Protein AF-A0A938KHD9-F1 (afdb_monomer)

Nearest PDB structures (foldseek):
  6fi2-assembly1_A  TM=8.701E-01  e=2.426E-01  Achromobacter denitrificans
  3fdu-assembly2_E  TM=5.128E-01  e=9.775E+00  Acinetobacter baumannii ATCC 17978

Solvent-accessible surface area (backbone atoms only — not comparable to full-atom values): 6686 Å² total; per-residue (Å²): 117,29,58,23,46,43,47,48,57,58,55,90,34,3,59,49,41,27,51,52,56,33,52,73,39,94,54,81,28,39,34,36,30,56,55,85,63,86,80,41,56,27,54,25,62,53,82,74,80,81,84,78,54,59,54,44,78,40,72,72,58,23,80,86,50,75,93,51,85,68,69,44,43,37,28,70,56,16,84,88,50,64,79,70,22,61,71,88,57,94,68,93,80,90,66,94,68,73,76,82,76,82,88,75,79,95,76,135

pLDDT: mean 73.62, std 21.98, range [30.06, 96.0]

Mean predicted aligned error: 10.31 Å

Structure (mmCIF, N/CA/C/O backbone):
data_AF-A0A938KHD9-F1
#
_entry.id   AF-A0A938KHD9-F1
#
loop_
_atom_site.group_PDB
_atom_site.id
_atom_site.type_symbol
_atom_site.label_atom_id
_atom_site.label_alt_id
_atom_site.label_comp_id
_atom_site.label_asym_id
_atom_site.label_entity_id
_atom_site.label_seq_id
_atom_site.pdbx_PDB_ins_code
_atom_site.Cartn_x
_atom_site.Cartn_y
_atom_site.Cartn_z
_atom_site.occupancy
_atom_site.B_iso_or_equiv
_atom_site.auth_seq_id
_atom_site.auth_comp_id
_atom_site.auth_asym_id
_atom_site.auth_atom_id
_atom_site.pdbx_PDB_model_num
ATOM 1 N N . MET A 1 1 ? 11.952 -1.333 7.549 1.00 84.00 1 MET A N 1
ATOM 2 C CA . MET A 1 1 ? 10.487 -1.164 7.651 1.00 84.00 1 MET A CA 1
ATOM 3 C C . MET A 1 1 ? 10.137 0.115 6.920 1.00 84.00 1 MET A C 1
ATOM 5 O O . MET A 1 1 ? 10.872 1.082 7.072 1.00 84.00 1 MET A O 1
ATOM 9 N N . PHE A 1 2 ? 9.084 0.098 6.112 1.00 93.12 2 PHE A N 1
ATOM 10 C CA . PHE A 1 2 ? 8.668 1.203 5.251 1.00 93.12 2 PHE A CA 1
ATOM 11 C C . PHE A 1 2 ? 7.225 1.553 5.596 1.00 93.12 2 PHE A C 1
ATOM 13 O O . PHE A 1 2 ? 6.355 0.686 5.558 1.00 93.12 2 PHE A O 1
ATOM 20 N N . SER A 1 3 ? 6.972 2.798 5.984 1.00 94.56 3 SER A N 1
ATOM 21 C CA . SER A 1 3 ? 5.668 3.193 6.515 1.00 94.56 3 SER A CA 1
ATOM 22 C C . SER A 1 3 ? 4.826 3.904 5.467 1.00 94.56 3 SER A C 1
ATOM 24 O O . SER A 1 3 ? 5.269 4.869 4.848 1.00 94.56 3 SER A O 1
ATOM 26 N N . VAL A 1 4 ? 3.580 3.462 5.334 1.00 95.69 4 VAL A N 1
ATOM 27 C CA . VAL A 1 4 ? 2.533 4.126 4.561 1.00 95.69 4 VAL A CA 1
ATOM 28 C C . VAL A 1 4 ? 1.691 4.958 5.518 1.00 95.69 4 VAL A C 1
ATOM 30 O O . VAL A 1 4 ? 1.022 4.425 6.402 1.00 95.69 4 VAL A O 1
ATOM 33 N N . THR A 1 5 ? 1.734 6.272 5.356 1.00 96.00 5 THR A N 1
ATOM 34 C CA . THR A 1 5 ? 1.046 7.246 6.219 1.00 96.00 5 THR A CA 1
ATOM 35 C C . THR A 1 5 ? 0.032 8.092 5.457 1.00 96.00 5 THR A C 1
ATOM 37 O O . THR A 1 5 ? -0.703 8.862 6.069 1.00 96.00 5 THR A O 1
ATOM 40 N N . SER A 1 6 ? -0.044 7.935 4.134 1.00 94.69 6 SER A N 1
ATOM 41 C CA . SER A 1 6 ? -0.930 8.693 3.255 1.00 94.69 6 SER A CA 1
ATOM 42 C C . SER A 1 6 ? -1.679 7.782 2.284 1.00 94.69 6 SER A C 1
ATOM 44 O O . SER A 1 6 ? -1.188 6.721 1.894 1.00 94.69 6 SER A O 1
ATOM 46 N N . THR A 1 7 ? -2.866 8.225 1.868 1.00 93.62 7 THR A N 1
ATOM 47 C CA . THR A 1 7 ? -3.666 7.601 0.805 1.00 93.62 7 THR A CA 1
ATOM 48 C C . THR A 1 7 ? -3.305 8.088 -0.599 1.00 93.62 7 THR A C 1
ATOM 50 O O . THR A 1 7 ? -3.890 7.615 -1.574 1.00 93.62 7 THR A O 1
ATOM 53 N N . ASN A 1 8 ? -2.347 9.010 -0.721 1.00 94.00 8 ASN A N 1
ATOM 54 C CA . ASN A 1 8 ? -1.886 9.521 -2.009 1.00 94.00 8 ASN A CA 1
ATOM 55 C C . ASN A 1 8 ? -1.305 8.394 -2.883 1.00 94.00 8 ASN A C 1
ATOM 57 O O . ASN A 1 8 ? -0.596 7.515 -2.392 1.00 94.00 8 ASN A O 1
ATOM 61 N N . ASP A 1 9 ? -1.547 8.458 -4.195 1.00 89.62 9 ASP A N 1
ATOM 62 C CA . ASP A 1 9 ? -1.008 7.506 -5.185 1.00 89.62 9 ASP A CA 1
ATOM 63 C C . ASP A 1 9 ? 0.532 7.535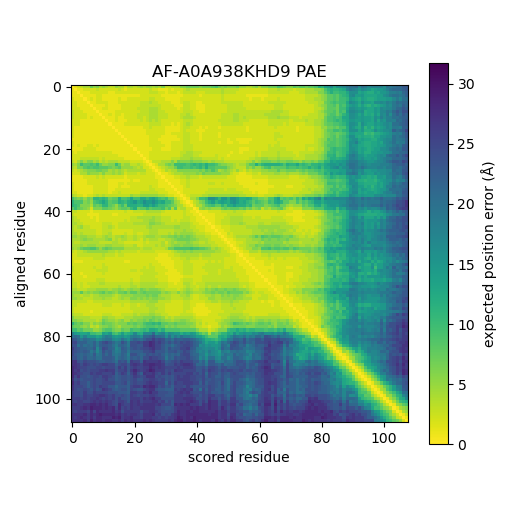 -5.276 1.00 89.62 9 ASP A C 1
ATOM 65 O O . ASP A 1 9 ? 1.175 6.537 -5.616 1.00 89.62 9 ASP A O 1
ATOM 69 N N . SER A 1 10 ? 1.142 8.684 -4.976 1.00 92.69 10 SER A N 1
ATOM 70 C CA . SER A 1 10 ? 2.588 8.885 -5.041 1.00 92.69 10 SER A CA 1
ATOM 71 C C . SER A 1 10 ? 3.080 9.921 -4.026 1.00 92.69 10 SER A C 1
ATOM 73 O O . SER A 1 10 ? 2.295 10.574 -3.333 1.00 92.69 10 SER A O 1
ATOM 75 N N . GLY A 1 11 ? 4.404 10.046 -3.932 1.00 94.62 11 GLY A N 1
ATOM 76 C CA . GLY A 1 11 ? 5.085 10.952 -3.013 1.00 94.62 11 GLY A CA 1
ATOM 77 C C . GLY A 1 11 ? 5.379 10.335 -1.640 1.00 94.62 11 GLY A C 1
ATOM 78 O O . GLY A 1 11 ? 5.029 9.174 -1.383 1.00 94.62 11 GLY A O 1
ATOM 79 N N . PRO A 1 12 ? 6.046 11.092 -0.752 1.00 95.44 12 PRO A N 1
ATOM 80 C CA . PRO A 1 12 ? 6.441 10.618 0.571 1.00 95.44 12 PRO A CA 1
ATOM 81 C C . PRO A 1 12 ? 5.260 10.056 1.375 1.00 95.44 12 PRO A C 1
ATOM 83 O O . PRO A 1 12 ? 4.190 10.660 1.433 1.00 95.44 12 PRO A O 1
ATOM 86 N N . GLY A 1 13 ? 5.454 8.887 1.992 1.00 94.75 13 GLY A N 1
ATOM 87 C CA . GLY A 1 13 ? 4.434 8.218 2.810 1.00 94.75 13 GLY A CA 1
ATOM 88 C C . GLY A 1 13 ? 3.342 7.470 2.032 1.00 94.75 13 GLY A C 1
ATOM 89 O O . GLY A 1 13 ? 2.429 6.932 2.657 1.00 94.75 13 GLY A O 1
ATOM 90 N N . SER A 1 14 ? 3.414 7.412 0.698 1.00 95.25 14 SER A N 1
ATOM 91 C CA . SER A 1 14 ? 2.516 6.595 -0.134 1.00 95.25 14 SER A CA 1
ATOM 92 C C . SER A 1 14 ? 2.929 5.118 -0.175 1.00 95.25 14 SER A C 1
ATOM 94 O O . SER A 1 14 ? 4.092 4.766 0.041 1.00 95.25 14 SER A O 1
ATOM 96 N N . LEU A 1 15 ? 1.987 4.242 -0.548 1.00 92.88 15 LEU A N 1
ATOM 97 C CA . LEU A 1 15 ? 2.273 2.825 -0.818 1.00 92.88 15 LEU A CA 1
ATOM 98 C C . LEU A 1 15 ? 3.317 2.652 -1.931 1.00 92.88 15 LEU A C 1
ATOM 100 O O . LEU A 1 15 ? 4.183 1.783 -1.839 1.00 92.88 15 LEU A O 1
ATOM 104 N N . ARG A 1 16 ? 3.270 3.501 -2.963 1.00 93.69 16 ARG A N 1
ATOM 105 C CA . ARG A 1 16 ? 4.238 3.471 -4.062 1.00 93.69 16 ARG A CA 1
ATOM 106 C C . ARG A 1 16 ? 5.649 3.761 -3.562 1.00 93.69 16 ARG A C 1
ATOM 108 O O . ARG A 1 16 ? 6.565 3.019 -3.904 1.00 93.69 16 ARG A O 1
ATOM 115 N N . GLN A 1 17 ? 5.815 4.780 -2.717 1.00 95.31 17 GLN A N 1
ATOM 116 C CA . GLN A 1 17 ? 7.114 5.087 -2.122 1.00 95.31 17 GLN A CA 1
ATOM 117 C C . GLN A 1 17 ? 7.622 3.925 -1.261 1.00 95.31 17 GLN A C 1
ATOM 119 O O . GLN A 1 17 ? 8.760 3.504 -1.424 1.00 95.31 17 GLN A O 1
ATOM 124 N N . ALA A 1 18 ? 6.762 3.329 -0.432 1.00 93.44 18 ALA A N 1
ATOM 125 C CA . ALA A 1 18 ? 7.155 2.203 0.414 1.00 93.44 18 ALA A CA 1
ATOM 126 C C . ALA A 1 18 ? 7.610 0.966 -0.389 1.00 93.44 18 ALA A C 1
ATOM 128 O O . ALA A 1 18 ? 8.528 0.260 0.030 1.00 93.44 18 ALA A O 1
ATOM 129 N N . ILE A 1 19 ? 7.003 0.708 -1.554 1.00 88.25 19 ILE A N 1
ATOM 130 C CA . ILE A 1 19 ? 7.438 -0.360 -2.469 1.00 88.25 19 ILE A CA 1
ATOM 131 C C . ILE A 1 19 ? 8.781 -0.017 -3.121 1.00 88.25 19 ILE A C 1
ATOM 133 O O . ILE A 1 19 ? 9.638 -0.893 -3.226 1.00 88.25 19 ILE A O 1
ATOM 137 N N . LEU A 1 20 ? 8.993 1.237 -3.536 1.00 92.12 20 LEU A N 1
ATOM 138 C CA . LEU A 1 20 ? 10.279 1.681 -4.086 1.00 92.12 20 LEU A CA 1
ATOM 139 C C . LEU A 1 20 ? 11.407 1.528 -3.060 1.00 92.12 20 LEU A C 1
ATOM 141 O O . LEU A 1 20 ? 12.444 0.946 -3.377 1.00 92.12 20 LEU A O 1
ATOM 145 N N . ASP A 1 21 ? 11.170 1.965 -1.825 1.00 91.94 21 ASP A N 1
ATOM 146 C CA . ASP A 1 21 ? 12.131 1.840 -0.728 1.00 91.94 21 ASP A CA 1
ATOM 147 C C . ASP A 1 21 ? 12.406 0.361 -0.401 1.00 91.94 21 ASP A C 1
ATOM 149 O O . ASP A 1 21 ? 13.551 -0.041 -0.180 1.00 91.94 21 ASP A O 1
ATOM 153 N N . GLY A 1 22 ? 11.364 -0.476 -0.440 1.00 89.94 22 GLY A N 1
ATOM 154 C CA . GLY A 1 22 ? 11.474 -1.924 -0.284 1.00 89.94 22 GLY A CA 1
ATOM 155 C C . GLY A 1 22 ? 12.288 -2.601 -1.380 1.00 89.94 22 GLY A C 1
ATOM 156 O O . GLY A 1 22 ? 13.116 -3.454 -1.075 1.00 89.94 22 G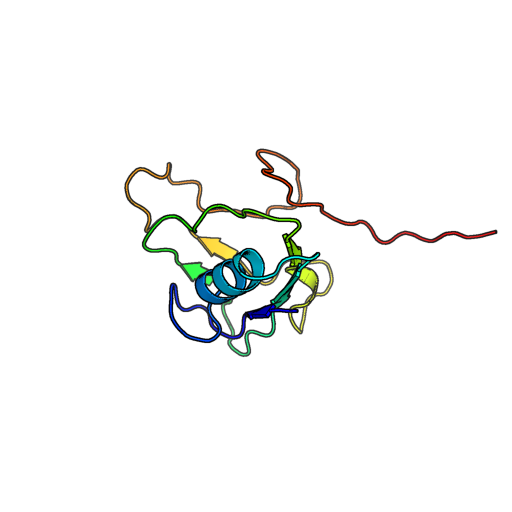LY A O 1
ATOM 157 N N . ASN A 1 23 ? 12.105 -2.194 -2.634 1.00 86.31 23 ASN A N 1
ATOM 158 C CA . ASN A 1 23 ? 12.871 -2.701 -3.772 1.00 86.31 23 ASN A CA 1
ATOM 159 C C . ASN A 1 23 ? 14.338 -2.250 -3.745 1.00 86.31 23 ASN A C 1
ATOM 161 O O . ASN A 1 23 ? 15.206 -2.972 -4.232 1.00 86.31 23 ASN A O 1
ATOM 165 N N . ALA A 1 24 ? 14.627 -1.073 -3.184 1.00 90.12 24 ALA A N 1
ATOM 166 C CA . ALA A 1 24 ? 15.992 -0.588 -2.997 1.00 90.12 24 ALA A CA 1
ATOM 167 C C . ALA A 1 24 ? 16.732 -1.312 -1.854 1.00 90.12 24 ALA A C 1
ATOM 169 O O . ALA A 1 24 ? 17.962 -1.253 -1.769 1.00 90.12 24 ALA A O 1
ATOM 170 N N . ASN A 1 25 ? 16.006 -2.011 -0.977 1.00 87.44 25 ASN A N 1
ATOM 171 C CA . ASN A 1 25 ? 16.584 -2.755 0.131 1.00 87.44 25 ASN A CA 1
ATOM 172 C C . ASN A 1 25 ? 17.083 -4.140 -0.312 1.00 87.44 25 ASN A C 1
ATOM 174 O O . ASN A 1 25 ? 16.362 -4.917 -0.929 1.00 87.44 25 ASN A O 1
ATOM 178 N N . ARG A 1 26 ? 18.320 -4.487 0.064 1.00 79.38 26 ARG A N 1
ATOM 179 C CA . ARG A 1 26 ? 18.953 -5.774 -0.289 1.00 79.38 26 ARG A CA 1
ATOM 180 C C . ARG A 1 26 ? 18.496 -6.958 0.573 1.00 79.38 26 ARG A C 1
ATOM 182 O O . ARG A 1 26 ? 18.870 -8.091 0.287 1.00 79.38 26 ARG A O 1
ATOM 189 N N . GLY A 1 27 ? 17.733 -6.701 1.635 1.00 79.69 27 GLY A N 1
ATOM 190 C CA . GLY A 1 27 ? 17.219 -7.711 2.562 1.00 79.69 27 GLY A CA 1
ATOM 191 C C . GLY A 1 27 ? 15.694 -7.734 2.638 1.00 79.69 27 GLY A C 1
ATOM 192 O O . GLY A 1 27 ? 15.005 -7.021 1.911 1.00 79.69 27 GLY A O 1
ATOM 193 N N . SER A 1 28 ? 15.162 -8.540 3.560 1.00 79.94 28 SER A N 1
ATOM 194 C CA . SER A 1 28 ? 13.717 -8.591 3.791 1.00 79.94 28 SER A CA 1
ATOM 195 C C . SER A 1 28 ? 13.187 -7.235 4.256 1.00 79.94 28 SER A C 1
ATOM 197 O O . SER A 1 28 ? 13.698 -6.638 5.205 1.00 79.94 28 SER A O 1
ATOM 199 N N . GLY A 1 29 ? 12.146 -6.752 3.590 1.00 82.38 29 GLY A N 1
ATOM 200 C CA . GLY A 1 29 ? 11.430 -5.531 3.925 1.00 82.38 29 GLY A CA 1
ATOM 201 C C . GLY A 1 29 ? 10.060 -5.823 4.526 1.00 82.38 29 GLY A C 1
ATOM 202 O O . GLY A 1 29 ? 9.442 -6.833 4.206 1.00 82.38 29 GLY A O 1
ATOM 203 N N . VAL A 1 30 ? 9.565 -4.908 5.357 1.00 88.06 30 VAL A N 1
ATOM 204 C CA . VAL A 1 30 ? 8.173 -4.907 5.826 1.00 88.06 30 VAL A CA 1
ATOM 205 C C . VAL A 1 30 ? 7.584 -3.535 5.544 1.00 88.06 30 VAL A C 1
ATOM 207 O O . VAL A 1 30 ? 8.152 -2.536 5.989 1.00 88.06 30 VAL A O 1
ATOM 210 N N . VAL A 1 31 ? 6.477 -3.495 4.810 1.00 88.88 31 VAL A N 1
ATOM 211 C CA . VAL A 1 31 ? 5.619 -2.330 4.621 1.00 88.88 31 VAL A CA 1
ATOM 212 C C . VAL A 1 31 ? 4.517 -2.375 5.672 1.00 88.88 31 VAL A C 1
ATOM 214 O O . VAL A 1 31 ? 3.769 -3.349 5.747 1.00 88.88 31 VAL A O 1
ATOM 217 N N . SER A 1 32 ? 4.425 -1.320 6.469 1.00 92.19 32 SER A N 1
ATOM 218 C CA . SER A 1 32 ? 3.426 -1.137 7.523 1.00 92.19 32 SER A CA 1
ATOM 219 C C . SER A 1 32 ? 2.580 0.099 7.253 1.00 92.19 32 SER A C 1
ATOM 221 O O . SER A 1 32 ? 3.031 1.023 6.580 1.00 92.19 32 SER A O 1
ATOM 223 N N . PHE A 1 33 ? 1.388 0.169 7.828 1.00 91.62 33 PHE A N 1
ATOM 224 C CA . PHE A 1 33 ? 0.441 1.249 7.613 1.00 91.62 33 PHE A CA 1
ATOM 225 C C . PHE A 1 33 ? 0.138 1.983 8.916 1.00 91.62 33 PHE A C 1
ATOM 227 O O . PHE A 1 33 ? -0.134 1.365 9.937 1.00 91.62 33 PHE A O 1
ATOM 234 N N . SER A 1 34 ? 0.149 3.310 8.844 1.00 95.12 34 SER A N 1
ATOM 235 C CA . SER A 1 34 ? -0.212 4.235 9.920 1.00 95.12 34 SER A CA 1
ATOM 236 C C . SER A 1 34 ? -0.912 5.460 9.331 1.00 95.12 34 SER A C 1
ATOM 238 O O . SER A 1 34 ? -0.483 6.594 9.530 1.00 95.12 34 SER A O 1
ATOM 240 N N . ILE A 1 35 ? -1.972 5.239 8.549 1.00 94.19 35 ILE A N 1
ATOM 241 C CA . ILE A 1 35 ? -2.744 6.311 7.908 1.00 94.19 35 ILE A CA 1
ATOM 242 C C . ILE A 1 35 ? -3.681 6.944 8.954 1.00 94.19 35 ILE A C 1
ATOM 244 O O . ILE A 1 35 ? -4.514 6.222 9.515 1.00 94.19 35 ILE A O 1
ATOM 248 N N . PRO A 1 36 ? -3.574 8.257 9.237 1.00 89.81 36 PRO A N 1
ATOM 249 C CA . PRO A 1 36 ? -4.313 8.897 10.327 1.00 89.81 36 PRO A CA 1
ATOM 250 C C . PRO A 1 36 ? -5.773 9.233 9.980 1.00 89.81 36 PRO A C 1
ATOM 252 O O . PRO A 1 36 ? -6.574 9.458 10.884 1.00 89.81 36 PRO A O 1
ATOM 255 N N . THR A 1 37 ? -6.147 9.277 8.697 1.00 78.31 37 THR A N 1
ATOM 256 C CA . THR A 1 37 ? -7.467 9.758 8.259 1.00 78.31 37 THR A CA 1
ATOM 257 C C . THR A 1 37 ? -8.561 8.672 8.269 1.00 78.31 37 THR A C 1
ATOM 259 O O . THR A 1 37 ? -8.285 7.477 8.079 1.00 78.31 37 THR A O 1
ATOM 262 N N . PRO A 1 38 ? -9.841 9.060 8.461 1.00 69.12 38 PRO A 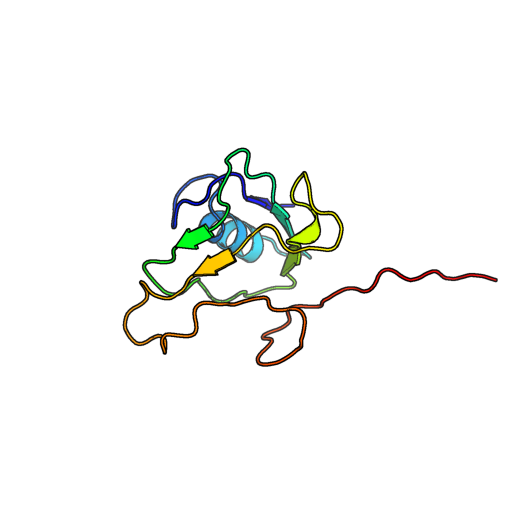N 1
ATOM 263 C CA . PRO A 1 38 ? -10.980 8.217 8.110 1.00 69.12 38 PRO A CA 1
ATOM 264 C C . PRO A 1 38 ? -11.018 8.009 6.588 1.00 69.12 38 PRO A C 1
ATOM 266 O O . PRO A 1 38 ? -10.734 8.936 5.836 1.00 69.12 38 PRO A O 1
ATOM 269 N N . GLY A 1 39 ? -11.365 6.801 6.137 1.00 72.31 39 GLY A N 1
ATOM 270 C CA . GLY A 1 39 ? -11.287 6.430 4.719 1.00 72.31 39 GLY A CA 1
ATOM 271 C C . GLY A 1 39 ? -9.843 6.184 4.278 1.00 72.31 39 GLY A C 1
ATOM 272 O O . GLY A 1 39 ? -9.115 7.105 3.920 1.00 72.31 39 GLY A O 1
ATOM 273 N N . LYS A 1 40 ? -9.411 4.920 4.308 1.00 83.31 40 LYS A N 1
ATOM 274 C CA . LYS A 1 40 ? -8.035 4.521 3.970 1.00 83.31 40 LYS A CA 1
ATOM 275 C C . LYS A 1 40 ? -8.002 3.839 2.605 1.00 83.31 40 LYS A C 1
ATOM 277 O O . LYS A 1 40 ? -7.448 2.752 2.455 1.00 83.31 40 LYS A O 1
ATOM 282 N N . THR A 1 41 ? -8.655 4.471 1.633 1.00 88.25 41 THR A N 1
ATOM 283 C CA . THR A 1 41 ? -8.675 4.009 0.246 1.00 88.25 41 THR A CA 1
ATOM 284 C C . THR A 1 41 ? -7.536 4.672 -0.518 1.00 88.25 41 THR A C 1
ATOM 286 O O . THR A 1 41 ? -7.555 5.877 -0.752 1.00 88.25 41 THR A O 1
ATOM 289 N N . ILE A 1 42 ? -6.542 3.882 -0.908 1.00 87.88 42 ILE A N 1
ATOM 290 C CA . ILE A 1 42 ? -5.425 4.300 -1.756 1.00 87.88 42 ILE A CA 1
ATOM 291 C C . ILE A 1 42 ? -5.858 4.101 -3.205 1.00 87.88 42 ILE A C 1
ATOM 293 O O . ILE A 1 42 ? -5.992 2.966 -3.659 1.00 87.88 42 ILE A O 1
ATOM 297 N N . SER A 1 43 ? -6.117 5.192 -3.920 1.00 87.06 43 SER A N 1
ATOM 298 C CA . SER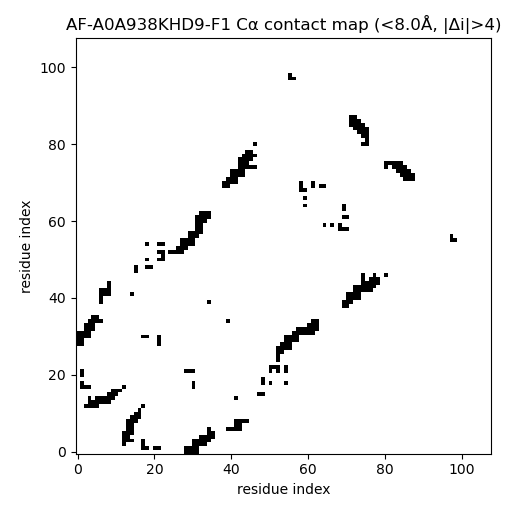 A 1 43 ? -6.559 5.132 -5.318 1.00 87.06 43 SER A CA 1
ATOM 299 C C . SER A 1 43 ? -5.359 5.249 -6.245 1.00 87.06 43 SER A C 1
ATOM 301 O O . SER A 1 43 ? -4.732 6.300 -6.319 1.00 87.06 43 SER A O 1
ATOM 303 N N . LEU A 1 44 ? -5.040 4.164 -6.939 1.00 85.06 44 LEU A N 1
ATOM 304 C CA . LEU A 1 44 ? -3.933 4.100 -7.879 1.00 85.06 44 LEU A CA 1
ATOM 305 C C . LEU A 1 44 ? -4.339 4.710 -9.220 1.00 85.06 44 LEU A C 1
ATOM 307 O O . LEU A 1 44 ? -5.382 4.360 -9.776 1.00 85.06 44 LEU A O 1
ATOM 311 N N . THR A 1 45 ? -3.490 5.587 -9.753 1.00 87.06 45 THR A N 1
ATOM 312 C CA . THR A 1 45 ? -3.670 6.175 -11.097 1.00 87.06 45 THR A CA 1
ATOM 313 C C . THR A 1 45 ? -2.894 5.411 -12.172 1.00 87.06 45 THR A C 1
ATOM 315 O O . THR A 1 45 ? -3.208 5.460 -13.357 1.00 87.06 45 THR A O 1
ATOM 318 N N . THR A 1 46 ? -1.874 4.662 -11.753 1.00 83.06 46 THR A N 1
ATOM 319 C CA . THR A 1 46 ? -1.059 3.784 -12.599 1.00 83.06 46 THR A CA 1
ATOM 320 C C . THR A 1 46 ? -0.710 2.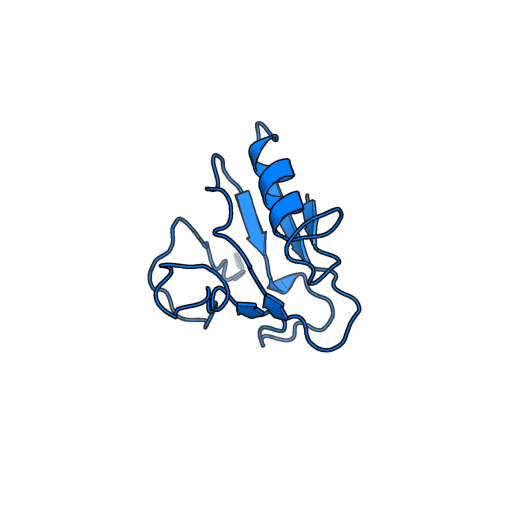516 -11.831 1.00 83.06 46 THR A C 1
ATOM 322 O O . THR A 1 46 ? -0.753 2.503 -10.597 1.00 83.06 46 THR A O 1
ATOM 325 N N . ALA A 1 47 ? -0.333 1.449 -12.539 1.00 80.81 47 ALA A N 1
ATOM 326 C CA . ALA A 1 47 ? 0.098 0.211 -11.900 1.00 80.81 47 ALA A CA 1
ATOM 327 C C . ALA A 1 47 ? 1.242 0.468 -10.897 1.00 80.81 47 ALA A C 1
ATOM 329 O O . ALA A 1 47 ? 2.116 1.314 -11.121 1.00 80.81 47 ALA A O 1
ATOM 330 N N . LEU A 1 48 ? 1.223 -0.253 -9.773 1.00 81.56 48 LEU A N 1
ATOM 331 C CA . LEU A 1 48 ? 2.344 -0.258 -8.835 1.00 81.56 48 LEU A CA 1
ATOM 332 C C . LEU A 1 48 ? 3.536 -0.975 -9.472 1.00 81.56 48 LEU A C 1
ATOM 334 O O . LEU A 1 48 ? 3.367 -1.956 -10.198 1.00 81.56 48 LEU A O 1
ATOM 338 N N . SER A 1 49 ? 4.742 -0.499 -9.170 1.00 77.69 49 SER A N 1
ATOM 339 C CA . SER A 1 49 ? 5.970 -1.179 -9.572 1.00 77.69 49 SER A CA 1
ATOM 340 C C . SER A 1 49 ? 5.988 -2.608 -9.032 1.00 77.69 49 SER A C 1
ATOM 342 O O . SER A 1 49 ? 5.559 -2.858 -7.903 1.00 77.69 49 SER A O 1
ATOM 344 N N . ALA A 1 50 ? 6.520 -3.542 -9.823 1.00 77.81 50 ALA A N 1
ATOM 345 C CA . ALA A 1 50 ? 6.706 -4.913 -9.371 1.00 77.81 50 ALA A CA 1
ATOM 346 C C . ALA A 1 50 ? 7.577 -4.952 -8.104 1.00 77.81 50 ALA A C 1
ATOM 348 O O . ALA A 1 50 ? 8.542 -4.197 -7.971 1.00 77.81 50 ALA A O 1
ATOM 349 N N . VAL A 1 51 ? 7.238 -5.849 -7.181 1.00 79.12 51 VAL A N 1
ATOM 350 C CA . VAL A 1 51 ? 8.054 -6.138 -5.999 1.00 79.12 51 VAL A CA 1
ATOM 351 C C . VAL A 1 51 ? 9.218 -7.033 -6.431 1.00 79.12 51 VAL A C 1
ATOM 353 O O . VAL A 1 51 ? 8.995 -8.139 -6.920 1.00 79.12 51 VAL A O 1
ATOM 356 N N . LEU A 1 52 ? 10.451 -6.546 -6.284 1.00 78.12 52 LEU A N 1
ATOM 357 C CA . LEU A 1 52 ? 11.670 -7.173 -6.819 1.00 78.12 52 LEU A CA 1
ATOM 358 C C . LEU A 1 52 ? 12.412 -8.051 -5.801 1.00 78.12 52 LEU A C 1
ATOM 360 O O . LEU A 1 52 ? 13.316 -8.796 -6.171 1.00 78.12 52 LEU A O 1
ATOM 364 N N . GLY A 1 53 ? 12.042 -7.968 -4.523 1.00 76.12 53 GLY A N 1
ATOM 365 C CA . GLY A 1 53 ? 12.705 -8.671 -3.429 1.00 76.12 53 GLY A CA 1
ATOM 366 C C . GLY A 1 53 ? 11.728 -9.188 -2.371 1.00 76.12 53 GLY A C 1
ATOM 367 O O . GLY A 1 53 ? 10.512 -9.057 -2.525 1.00 76.12 53 GLY A O 1
ATOM 368 N N . PRO A 1 54 ? 12.234 -9.794 -1.284 1.00 79.38 54 PRO A N 1
ATOM 369 C CA . PRO A 1 54 ? 11.415 -10.258 -0.168 1.00 79.38 54 PRO A CA 1
ATOM 370 C C . PRO A 1 54 ? 10.799 -9.067 0.589 1.00 79.38 54 PRO A C 1
ATOM 372 O O . PRO A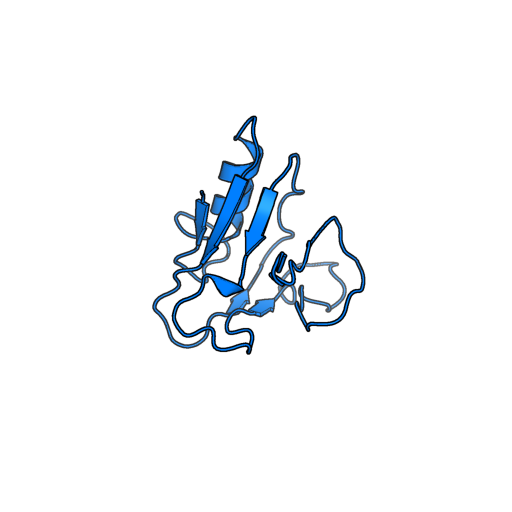 1 54 ? 11.340 -8.592 1.581 1.00 79.38 54 PRO A O 1
ATOM 375 N N . LEU A 1 55 ? 9.659 -8.569 0.112 1.00 83.75 55 LEU A N 1
ATOM 376 C CA . LEU A 1 55 ? 8.912 -7.469 0.718 1.00 83.75 55 LEU A CA 1
ATOM 377 C C . LEU A 1 55 ? 7.573 -7.985 1.242 1.00 83.75 55 LEU A C 1
ATOM 379 O O . LEU A 1 55 ? 6.730 -8.456 0.482 1.00 83.75 55 LEU A O 1
ATOM 383 N N . PHE A 1 56 ? 7.378 -7.887 2.550 1.00 86.12 56 PHE A N 1
ATOM 384 C CA . PHE A 1 56 ? 6.115 -8.199 3.201 1.00 86.12 56 PHE A CA 1
ATOM 385 C C . PHE A 1 56 ? 5.269 -6.932 3.302 1.00 86.12 56 PHE A C 1
ATOM 387 O O . PHE A 1 56 ? 5.774 -5.906 3.744 1.00 86.12 56 PHE A O 1
ATOM 394 N N . ILE A 1 57 ? 3.999 -6.982 2.908 1.00 86.62 57 ILE A N 1
ATOM 395 C CA . ILE A 1 57 ? 3.076 -5.844 3.008 1.00 86.62 57 ILE A CA 1
ATOM 396 C C . ILE A 1 57 ? 1.982 -6.211 4.001 1.00 86.62 57 ILE A C 1
ATOM 398 O O . ILE A 1 57 ? 1.191 -7.114 3.737 1.00 86.62 57 ILE A O 1
ATOM 402 N N . ASP A 1 58 ? 1.943 -5.517 5.138 1.00 85.75 58 ASP A N 1
ATOM 403 C CA . ASP A 1 58 ? 1.089 -5.877 6.267 1.00 85.75 58 ASP A CA 1
ATOM 404 C C . ASP A 1 58 ? 0.053 -4.799 6.594 1.00 85.75 58 ASP A C 1
ATOM 406 O O . ASP A 1 58 ? 0.289 -3.893 7.396 1.00 85.75 58 ASP A O 1
ATOM 410 N N . GLY A 1 59 ? -1.141 -4.934 6.015 1.00 86.25 59 GLY A N 1
ATOM 411 C CA . GLY A 1 59 ? -2.277 -4.055 6.303 1.00 86.25 59 GLY A CA 1
ATOM 412 C C . GLY A 1 59 ? -2.819 -4.151 7.736 1.00 86.25 59 GLY A C 1
ATOM 413 O O . GLY A 1 59 ? -3.551 -3.256 8.155 1.00 86.25 59 GLY A O 1
ATOM 414 N N . SER A 1 60 ? -2.468 -5.193 8.505 1.00 86.44 60 SER A N 1
ATOM 415 C CA . SER A 1 60 ? -2.930 -5.350 9.895 1.00 86.44 60 SER A CA 1
ATOM 416 C C . SER A 1 60 ? -2.235 -4.401 10.871 1.00 86.44 60 SER A C 1
ATOM 418 O O . SER A 1 60 ? -2.734 -4.156 11.965 1.00 86.44 60 SER A O 1
ATOM 420 N N . THR A 1 61 ? -1.113 -3.810 10.455 1.00 88.69 61 THR A N 1
ATOM 421 C CA . THR A 1 61 ? -0.373 -2.818 11.247 1.00 88.69 61 THR A CA 1
ATOM 422 C C . THR A 1 61 ? -1.105 -1.482 11.392 1.00 88.69 61 THR A C 1
ATOM 424 O O . THR A 1 61 ? -0.741 -0.688 12.255 1.00 88.69 61 THR A O 1
ATOM 427 N N . GLN A 1 62 ? -2.154 -1.246 10.598 1.00 91.50 62 GLN A N 1
ATOM 428 C CA . GLN A 1 62 ? -2.959 -0.033 10.666 1.00 91.50 62 GLN A CA 1
ATOM 429 C C . GLN A 1 62 ? -3.620 0.138 12.040 1.00 91.50 62 GLN A C 1
ATOM 431 O O . GLN A 1 62 ? -4.442 -0.699 12.426 1.00 91.50 62 GLN A O 1
ATOM 436 N N . PRO A 1 63 ? -3.378 1.265 12.739 1.00 91.00 63 PRO A N 1
ATOM 437 C CA . PRO A 1 63 ? -4.120 1.607 13.944 1.00 91.00 63 PRO A CA 1
ATOM 438 C C . PRO A 1 63 ? -5.635 1.498 13.737 1.00 91.00 63 PRO A C 1
ATOM 440 O O . PRO A 1 63 ? -6.185 2.054 12.778 1.00 91.00 63 PRO A O 1
ATOM 443 N N . GLY A 1 64 ? -6.287 0.762 14.642 1.00 87.25 64 GLY A N 1
ATOM 444 C CA . GLY A 1 64 ? -7.714 0.437 14.597 1.00 87.25 64 GLY A CA 1
ATOM 445 C C . GLY A 1 64 ? -8.050 -0.910 13.947 1.00 87.25 64 GLY A C 1
ATOM 446 O O . GLY A 1 64 ? -9.222 -1.282 13.921 1.00 87.25 64 GLY A O 1
ATOM 447 N N . PHE A 1 65 ? -7.071 -1.652 13.417 1.00 85.38 65 PHE A N 1
ATOM 448 C CA . PHE A 1 65 ? -7.318 -3.000 12.912 1.00 85.38 65 PHE A CA 1
ATOM 449 C C . PHE A 1 65 ? -7.764 -3.924 14.054 1.00 85.38 65 PHE A C 1
ATOM 451 O O . PHE A 1 65 ? -7.013 -4.201 14.985 1.00 85.38 65 PHE A O 1
ATOM 458 N N . MET A 1 66 ? -8.997 -4.420 13.965 1.00 85.31 66 MET A N 1
ATOM 459 C CA . MET A 1 66 ? -9.585 -5.367 14.921 1.00 85.31 66 MET A CA 1
ATOM 460 C C . MET A 1 66 ? -10.137 -6.588 14.176 1.00 85.31 66 MET A C 1
ATOM 462 O O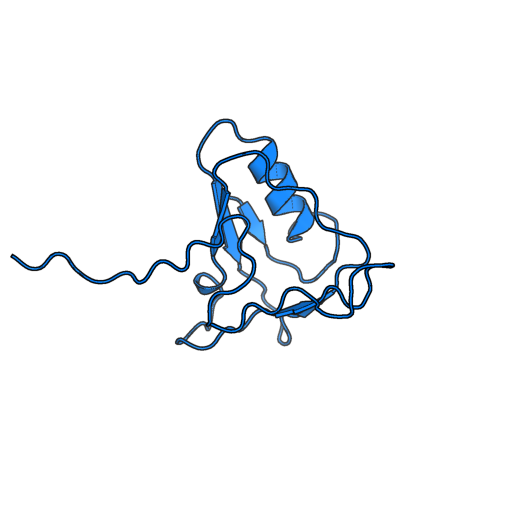 . MET A 1 66 ? -11.311 -6.928 14.282 1.00 85.31 66 MET A O 1
ATOM 466 N N . GLY A 1 67 ? -9.311 -7.193 13.315 1.00 80.88 67 GLY A N 1
ATOM 467 C CA . GLY A 1 67 ? -9.697 -8.340 12.479 1.00 80.88 67 GLY A CA 1
ATOM 468 C C . GLY A 1 67 ? -10.480 -7.979 11.211 1.00 80.88 67 GLY A C 1
ATOM 469 O O . GLY A 1 67 ? -10.674 -8.831 10.349 1.00 80.88 67 GLY A O 1
ATOM 470 N N . THR A 1 68 ? -10.874 -6.713 11.056 1.00 78.75 68 THR A N 1
ATOM 471 C CA . THR A 1 68 ? -11.483 -6.179 9.831 1.00 78.75 68 THR A CA 1
ATOM 472 C C . THR A 1 68 ? -10.488 -5.272 9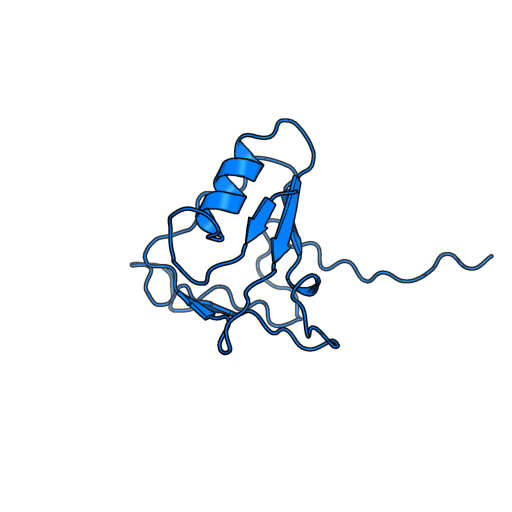.119 1.00 78.75 68 THR A C 1
ATOM 474 O O . THR A 1 68 ? -9.922 -4.365 9.732 1.00 78.75 68 THR A O 1
ATOM 477 N N . ALA A 1 69 ? -10.266 -5.514 7.825 1.00 80.75 69 ALA A N 1
ATOM 478 C CA . ALA A 1 69 ? -9.379 -4.692 7.011 1.00 80.75 69 ALA A CA 1
ATOM 479 C C . ALA A 1 69 ? -9.883 -3.242 6.963 1.00 80.75 69 ALA A C 1
ATOM 481 O O . ALA A 1 69 ? -11.032 -2.989 6.607 1.00 80.75 69 ALA A O 1
ATOM 482 N N . LEU A 1 70 ? -9.012 -2.295 7.319 1.00 86.12 70 LEU A N 1
ATOM 483 C CA . LEU A 1 70 ? -9.332 -0.865 7.302 1.00 86.12 70 LEU A CA 1
ATOM 484 C C . LEU A 1 70 ? -8.837 -0.146 6.049 1.00 86.12 70 LEU A C 1
ATOM 486 O O . LEU A 1 70 ? -9.253 0.985 5.816 1.00 86.12 70 LEU A O 1
ATOM 490 N N . ILE A 1 71 ? -7.925 -0.769 5.302 1.00 86.94 71 ILE A N 1
ATOM 491 C CA . ILE A 1 71 ? -7.264 -0.200 4.128 1.00 86.94 71 ILE A CA 1
ATOM 492 C C . ILE A 1 71 ? -7.815 -0.871 2.881 1.00 86.94 71 ILE A C 1
ATOM 494 O O . ILE A 1 71 ? -7.847 -2.098 2.793 1.00 86.94 71 ILE A O 1
ATOM 498 N N . GLU A 1 72 ? -8.193 -0.056 1.906 1.00 87.56 72 GLU A N 1
ATOM 499 C CA . GLU A 1 72 ? -8.533 -0.498 0.559 1.00 87.56 72 GLU A CA 1
ATOM 500 C C . GLU A 1 72 ? -7.491 0.062 -0.406 1.00 87.56 72 GLU A C 1
ATOM 502 O O . GLU A 1 72 ? -7.102 1.222 -0.309 1.00 87.56 72 GLU A O 1
ATOM 507 N N . VAL A 1 73 ? -7.032 -0.746 -1.355 1.00 86.31 73 VAL A N 1
ATOM 508 C CA . VAL A 1 73 ? -6.213 -0.258 -2.466 1.00 86.31 73 VAL A CA 1
ATOM 509 C C . VAL A 1 73 ? -7.034 -0.448 -3.730 1.00 86.31 73 VAL A C 1
ATOM 511 O O . VAL A 1 73 ? -7.349 -1.567 -4.127 1.00 86.31 73 VAL A O 1
ATOM 514 N N . SER A 1 74 ? -7.423 0.656 -4.353 1.00 81.62 74 SER A N 1
ATOM 515 C CA . SER A 1 74 ? -8.233 0.649 -5.562 1.00 81.62 74 SER A CA 1
ATOM 516 C C . SER A 1 74 ? -7.353 0.886 -6.781 1.00 81.62 74 SER A C 1
ATOM 518 O O . SER A 1 74 ? -6.646 1.881 -6.863 1.00 81.62 74 SER A O 1
ATOM 520 N N . GLY A 1 75 ? -7.427 -0.021 -7.748 1.00 78.00 75 GLY A N 1
ATOM 521 C CA . GLY A 1 75 ? -6.817 0.104 -9.073 1.00 78.00 75 GLY A CA 1
ATOM 522 C C . GLY A 1 75 ? -7.779 0.620 -10.143 1.00 78.00 75 GLY A C 1
ATOM 523 O O . GLY A 1 75 ? -7.426 0.593 -11.312 1.00 78.00 75 GLY A O 1
ATOM 524 N N . ALA A 1 76 ? -8.979 1.086 -9.772 1.00 76.00 76 ALA A N 1
ATOM 525 C CA . ALA A 1 76 ? -10.000 1.533 -10.729 1.00 76.00 76 ALA A CA 1
ATOM 526 C C . ALA A 1 76 ? -9.552 2.718 -11.610 1.00 76.00 76 ALA A C 1
ATOM 528 O O . ALA A 1 76 ? -10.140 2.965 -12.657 1.00 76.00 76 ALA A O 1
ATOM 529 N N . GLY A 1 77 ? -8.524 3.461 -11.185 1.00 73.88 77 GLY A N 1
ATOM 530 C CA . GLY A 1 77 ? -7.919 4.543 -11.961 1.00 73.88 77 GLY A CA 1
ATOM 531 C C . GLY A 1 77 ? -6.793 4.102 -12.899 1.00 73.88 77 GLY A C 1
ATOM 532 O O . GLY A 1 77 ? -6.255 4.954 -13.595 1.00 73.88 77 GLY A O 1
ATOM 533 N N . VAL A 1 78 ? -6.416 2.816 -12.924 1.00 77.88 78 VAL A N 1
ATOM 534 C CA . VAL A 1 78 ? -5.300 2.300 -13.731 1.00 77.88 78 VAL A CA 1
ATOM 535 C C . VAL A 1 78 ? -5.806 1.873 -15.117 1.00 77.88 78 VAL A C 1
ATOM 537 O O . VAL A 1 78 ? -6.546 0.893 -15.216 1.00 77.88 78 VAL A O 1
ATOM 540 N N . PRO A 1 79 ? -5.400 2.540 -16.215 1.00 71.19 79 PRO A N 1
ATOM 541 C CA . PRO A 1 79 ? -5.844 2.175 -17.558 1.00 71.19 79 PRO A CA 1
ATOM 542 C C . PRO A 1 79 ? -5.427 0.747 -17.926 1.00 71.19 79 PRO A C 1
ATOM 544 O O . PRO A 1 79 ? -4.267 0.372 -17.766 1.00 71.19 79 PRO A O 1
ATOM 547 N N . GLY A 1 80 ? -6.367 -0.055 -18.429 1.00 64.12 80 GLY A N 1
ATOM 548 C CA . GLY A 1 80 ? -6.097 -1.433 -18.852 1.00 64.12 80 GLY A CA 1
ATOM 549 C C . GLY A 1 80 ? -5.895 -2.433 -17.709 1.00 64.12 80 GLY A C 1
ATOM 550 O O . GLY A 1 80 ? -5.803 -3.631 -17.975 1.00 64.12 80 GLY A O 1
ATOM 551 N N . ALA A 1 81 ? -5.897 -1.990 -16.447 1.00 58.72 81 ALA A N 1
ATOM 552 C CA . ALA A 1 81 ? -6.240 -2.892 -15.361 1.00 58.72 81 ALA A CA 1
ATOM 553 C C . ALA A 1 81 ? -7.727 -3.218 -15.537 1.00 58.72 81 ALA A C 1
ATOM 555 O O . ALA A 1 81 ? -8.557 -2.311 -15.612 1.00 58.72 81 ALA A O 1
ATOM 556 N N . GLY A 1 82 ? -8.085 -4.501 -15.640 1.00 50.19 82 GLY A N 1
ATOM 557 C CA . GLY A 1 82 ? -9.471 -4.889 -15.383 1.00 50.19 82 GLY A CA 1
ATOM 558 C C . GLY A 1 82 ? -9.904 -4.228 -14.073 1.00 50.19 82 GLY A C 1
ATOM 559 O O . GLY A 1 82 ? -9.072 -4.069 -13.181 1.00 50.19 82 GLY A O 1
ATOM 560 N N . GLN A 1 83 ? -11.164 -3.802 -13.964 1.00 43.97 83 GLN A N 1
ATOM 561 C CA . GLN A 1 83 ? -11.742 -3.021 -12.848 1.00 43.97 83 GLN A CA 1
ATOM 562 C C . GLN A 1 83 ? -11.589 -3.665 -11.445 1.00 43.97 83 GLN A C 1
ATOM 564 O O . GLN A 1 83 ? -12.118 -3.182 -10.441 1.00 43.97 83 GLN A O 1
ATOM 569 N N . ASP A 1 84 ? -10.839 -4.753 -11.365 1.00 46.41 84 ASP A N 1
ATOM 570 C CA . ASP A 1 84 ? -10.298 -5.418 -10.203 1.00 46.41 84 ASP A CA 1
ATOM 571 C C . ASP A 1 84 ? -9.122 -4.616 -9.636 1.00 46.41 84 ASP A C 1
ATOM 573 O O . ASP A 1 84 ? -7.955 -5.014 -9.646 1.00 46.41 84 ASP A O 1
ATOM 577 N N . GLY A 1 85 ? -9.455 -3.455 -9.072 1.00 41.97 85 GLY A N 1
ATOM 578 C CA . GLY A 1 85 ? -8.617 -2.859 -8.047 1.00 41.97 85 GLY A CA 1
ATOM 579 C C . GLY A 1 85 ? -8.262 -3.908 -6.996 1.00 41.97 85 GLY A C 1
ATOM 580 O O . GLY A 1 85 ? -9.125 -4.699 -6.621 1.00 41.97 85 GLY A O 1
ATOM 581 N N . PHE A 1 86 ? -6.997 -3.938 -6.575 1.00 40.75 86 PHE A N 1
ATOM 582 C CA . PHE A 1 86 ? -6.414 -4.875 -5.611 1.00 40.75 86 PHE A CA 1
ATOM 583 C C . PHE A 1 86 ? -7.231 -4.950 -4.306 1.00 40.75 86 PHE A C 1
ATOM 585 O O . PHE A 1 86 ? -6.926 -4.333 -3.288 1.00 40.75 86 PHE A O 1
ATOM 592 N N . ARG A 1 87 ? -8.306 -5.736 -4.328 1.00 39.81 87 ARG A N 1
ATOM 593 C CA . ARG A 1 87 ? -9.161 -5.986 -3.178 1.00 39.81 87 ARG A CA 1
ATOM 594 C C . ARG A 1 87 ? -8.539 -7.117 -2.387 1.00 39.81 87 ARG A C 1
ATOM 596 O O . ARG A 1 87 ? -8.749 -8.286 -2.695 1.00 39.81 87 ARG A O 1
ATOM 603 N N . LEU A 1 88 ? -7.817 -6.764 -1.325 1.00 40.41 88 LEU A N 1
ATOM 604 C CA . LEU A 1 88 ? -7.479 -7.680 -0.235 1.00 40.41 88 LEU A CA 1
ATOM 605 C C . LEU A 1 88 ? -8.758 -8.064 0.529 1.00 40.41 88 LEU A C 1
ATOM 607 O O . LEU A 1 88 ? -8.946 -7.719 1.691 1.00 40.41 88 LEU A O 1
ATOM 611 N N . ARG A 1 89 ? -9.675 -8.773 -0.134 1.00 36.75 89 ARG A N 1
ATOM 612 C CA . ARG A 1 89 ? -10.691 -9.563 0.555 1.00 36.75 89 ARG A CA 1
ATOM 613 C C . ARG A 1 89 ? -9.967 -10.802 1.066 1.00 36.75 89 ARG A C 1
ATOM 615 O O . ARG A 1 89 ? -9.350 -11.518 0.281 1.00 36.75 89 ARG A O 1
ATOM 622 N N . GLY A 1 90 ? -9.981 -11.013 2.382 1.00 34.50 90 GLY A N 1
ATOM 623 C CA . GLY A 1 90 ? -9.483 -12.247 2.989 1.00 34.50 90 GLY A CA 1
ATOM 624 C C . GLY A 1 90 ? -10.076 -13.441 2.244 1.00 34.50 90 GLY A C 1
ATOM 625 O O . GLY A 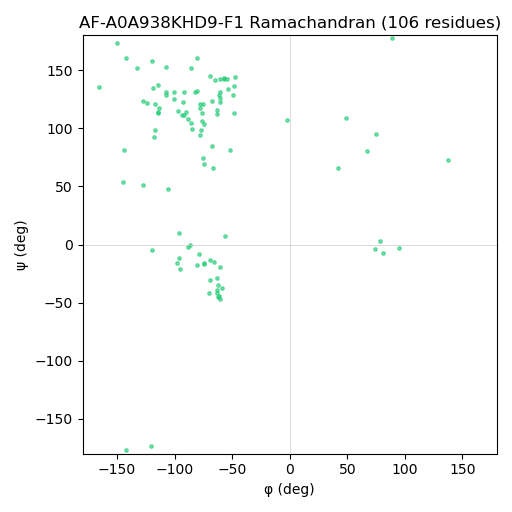1 90 ? -11.290 -13.615 2.228 1.00 34.50 90 GLY A O 1
ATOM 626 N N . GLY A 1 91 ? -9.222 -14.185 1.545 1.00 31.05 91 GLY A N 1
ATOM 627 C CA . GLY A 1 91 ? -9.658 -15.160 0.550 1.00 31.05 91 GLY A CA 1
ATOM 628 C C . GLY A 1 91 ? -8.797 -15.107 -0.704 1.00 31.05 91 GLY A C 1
ATOM 629 O O . GLY A 1 91 ? -9.221 -14.607 -1.736 1.00 31.05 91 GLY A O 1
ATOM 630 N N . GLN A 1 92 ? -7.566 -15.610 -0.565 1.00 42.25 92 GLN A N 1
ATOM 631 C CA . GLN A 1 92 ? -6.692 -16.159 -1.606 1.00 42.25 92 GLN A CA 1
ATOM 632 C C . GLN A 1 92 ? -7.327 -16.199 -3.007 1.00 42.25 92 GLN A C 1
ATOM 634 O O . GLN A 1 92 ? -8.149 -17.084 -3.199 1.00 42.25 92 GLN A O 1
ATOM 639 N N . ARG A 1 93 ? -6.911 -15.328 -3.955 1.00 36.22 93 ARG A N 1
ATOM 640 C CA . ARG A 1 93 ? -6.590 -15.621 -5.381 1.00 36.22 93 ARG A CA 1
ATOM 641 C C . ARG A 1 93 ? -5.816 -14.456 -6.035 1.00 36.22 93 ARG A C 1
ATOM 643 O O . ARG A 1 93 ? -6.132 -13.294 -5.834 1.00 36.22 93 ARG A O 1
ATOM 650 N N . THR A 1 94 ? -4.778 -14.840 -6.782 1.00 30.06 94 THR A N 1
ATOM 651 C CA . THR A 1 94 ? -3.752 -14.039 -7.488 1.00 30.06 94 THR A CA 1
ATOM 652 C C . THR A 1 94 ? -2.796 -13.260 -6.581 1.00 30.06 94 THR A C 1
ATOM 654 O O . THR A 1 94 ? -2.903 -12.068 -6.324 1.00 30.06 94 THR A O 1
ATOM 657 N N . VAL A 1 95 ? -1.823 -14.016 -6.088 1.00 34.06 95 VAL A N 1
ATOM 658 C CA . VAL A 1 95 ? -0.806 -13.655 -5.107 1.00 34.06 95 VAL A CA 1
ATOM 659 C C . VAL A 1 95 ? 0.533 -13.767 -5.832 1.00 34.06 95 VAL A C 1
ATOM 661 O O . VAL A 1 95 ? 1.099 -14.853 -5.916 1.00 34.06 95 VAL A O 1
ATOM 664 N N . SER A 1 96 ? 1.091 -12.653 -6.309 1.00 34.31 96 SER A N 1
ATOM 665 C CA . SER A 1 96 ? 2.555 -12.530 -6.318 1.00 34.31 96 SER A CA 1
ATOM 666 C C . SER A 1 96 ? 2.961 -12.261 -4.867 1.00 34.31 96 SER A C 1
ATOM 668 O O . SER A 1 96 ? 3.160 -11.129 -4.454 1.00 34.31 96 SER A O 1
ATOM 670 N N . LYS A 1 97 ? 2.895 -13.330 -4.063 1.00 30.80 97 LYS A N 1
ATOM 671 C CA . LYS A 1 97 ? 3.185 -13.422 -2.619 1.00 30.80 97 LYS A CA 1
ATOM 672 C C . LYS A 1 97 ? 2.677 -12.271 -1.722 1.00 30.80 97 LYS A C 1
ATOM 674 O O . LYS A 1 97 ? 3.448 -11.633 -1.022 1.00 30.80 97 LYS A O 1
ATOM 679 N N . VAL A 1 98 ? 1.360 -12.121 -1.593 1.00 36.44 98 VAL A N 1
ATOM 680 C CA . VAL A 1 98 ? 0.732 -11.750 -0.308 1.00 36.44 98 VAL A CA 1
ATOM 681 C C . VAL A 1 98 ? 0.696 -12.987 0.599 1.00 36.44 98 VAL A C 1
ATOM 683 O O . VAL A 1 98 ? -0.167 -13.854 0.464 1.00 36.44 98 VAL A O 1
ATOM 686 N N . VAL A 1 99 ? 1.661 -13.097 1.510 1.00 33.75 99 VAL A N 1
ATOM 687 C CA . VAL A 1 99 ? 1.587 -14.046 2.627 1.00 33.75 99 VAL A CA 1
ATOM 688 C C . VAL A 1 99 ? 0.612 -13.453 3.651 1.00 33.75 99 VAL A C 1
ATOM 690 O O . VAL A 1 99 ? 0.928 -12.482 4.327 1.00 33.75 99 VAL A O 1
ATOM 693 N N . MET A 1 100 ? -0.597 -14.004 3.759 1.00 34.81 100 MET A N 1
ATOM 694 C CA . MET A 1 100 ? -1.475 -13.739 4.903 1.00 34.81 100 MET A CA 1
ATOM 695 C C . MET A 1 100 ? -0.972 -14.595 6.074 1.00 34.81 100 MET A C 1
ATOM 697 O O . MET A 1 100 ? -1.294 -15.779 6.164 1.00 34.81 100 MET A O 1
ATOM 701 N N . SER A 1 101 ? -0.127 -14.039 6.945 1.00 33.81 101 SER A N 1
ATOM 702 C CA . SER A 1 101 ? 0.365 -14.767 8.121 1.00 33.81 101 SER A CA 1
ATOM 703 C C . SER A 1 101 ? -0.733 -14.865 9.181 1.00 33.81 101 SER A C 1
ATOM 705 O O . SER A 1 101 ? -0.981 -13.916 9.921 1.00 33.81 101 SER A O 1
ATOM 707 N N . LYS A 1 102 ? -1.358 -16.043 9.307 1.00 35.53 102 LYS A N 1
ATOM 708 C CA . LYS A 1 102 ? -1.983 -16.447 10.572 1.00 35.53 102 LYS A CA 1
ATOM 709 C C . LYS A 1 102 ? -0.859 -16.566 11.609 1.00 35.53 102 LYS A C 1
ATOM 711 O O . LYS A 1 102 ? 0.021 -17.413 11.484 1.00 35.53 102 LYS A O 1
ATOM 716 N N . ARG A 1 103 ? -0.835 -15.689 12.609 1.00 48.91 103 ARG A N 1
ATOM 717 C CA . ARG A 1 103 ? 0.052 -15.848 13.766 1.00 48.91 103 ARG A CA 1
ATOM 718 C C . ARG A 1 103 ? -0.682 -16.753 14.754 1.00 48.91 103 ARG A C 1
ATOM 720 O O . ARG A 1 103 ? -1.656 -16.327 15.361 1.00 48.91 103 ARG A O 1
ATOM 727 N N . GLY A 1 104 ? -0.270 -18.014 14.839 1.00 31.94 104 GLY A N 1
ATOM 728 C CA . GLY A 1 104 ? -0.901 -19.025 15.685 1.00 31.94 104 GLY A CA 1
ATOM 729 C C . GLY A 1 104 ? 0.132 -19.984 16.267 1.00 31.94 104 GLY A C 1
ATOM 730 O O . GLY A 1 104 ? 0.337 -21.048 15.707 1.00 31.94 104 GLY A O 1
ATOM 731 N N . VAL A 1 105 ? 0.773 -19.520 17.345 1.00 35.25 105 VAL A N 1
ATOM 732 C CA . VAL A 1 105 ? 1.165 -20.255 18.561 1.00 35.25 105 VAL A CA 1
ATOM 733 C C . VAL A 1 105 ? 1.901 -21.600 18.398 1.00 35.25 105 VAL A C 1
ATOM 735 O O . VAL A 1 105 ? 1.285 -22.621 18.117 1.00 35.25 105 VAL A O 1
ATOM 738 N N . GLU A 1 106 ? 3.198 -21.620 18.727 1.00 34.09 106 GLU A N 1
ATOM 739 C CA . GLU A 1 106 ? 3.836 -22.817 19.297 1.00 34.09 106 GLU A CA 1
ATOM 740 C C . GLU A 1 106 ? 3.420 -22.914 20.774 1.00 34.09 106 GLU A C 1
ATOM 742 O O . GLU A 1 106 ? 3.737 -22.037 21.580 1.00 34.09 106 GLU A O 1
ATOM 747 N N . LEU A 1 107 ? 2.647 -23.950 21.107 1.00 32.38 107 LEU A N 1
ATOM 748 C CA . LEU A 1 107 ? 2.397 -24.402 22.474 1.00 32.38 107 LEU A CA 1
ATOM 749 C C . LEU A 1 107 ? 2.961 -25.819 22.603 1.00 32.38 107 LEU A C 1
ATOM 751 O O . LEU A 1 107 ? 2.472 -26.711 21.912 1.00 32.38 107 LEU A O 1
ATOM 755 N N . ALA A 1 108 ? 3.904 -25.943 23.544 1.00 44.88 108 ALA A N 1
ATOM 756 C CA . ALA A 1 108 ? 4.568 -27.139 24.079 1.00 44.88 108 ALA A CA 1
ATOM 757 C C . ALA A 1 108 ? 5.437 -27.954 23.107 1.00 44.88 108 ALA A C 1
ATOM 759 O O . ALA A 1 108 ? 4.893 -28.616 22.199 1.00 44.88 108 ALA A O 1
#

Foldseek 3Di:
DFEQADLEQDDHNHPLVSLVVQQVDPDAAEYAYAHPDQQQENEHLADRDDRPDNYAYDQCNYPPRPVDRRHAYFDCNHPPPDRPGPDPPPDDDDDPDHDPDPPDDDDD

Secondary structure (DSSP, 8-state):
-EEE----SSSTTSHHHHHHHHHH-SS-EEEEE---SS-EEEE-SSPPPPP-S-EEEEGGGSTT-SSS--EEEE-TTSTTS-S------SS--S-SS-----------

Radius of gyration: 14.12 Å; Cα contacts (8 Å, |Δi|>4): 189; chains: 1; bounding box: 31×38×43 Å

Sequence (108 aa):
MFSVTSTNDSGPGSLRQAILDGNANRGSGVVSFSIPTPGKTISLTTALSAVLGPLFIDGSTQPGFMGTALIEVSGAGVPGAGQDGFRLRGGQRTVSKVVMSKRGVELA